Protein AF-H3RFE1-F1 (afdb_monomer_lite)

Foldseek 3Di:
DLQQLVLVQVVVVVVDPDRDDSVNSVVVLLVVQQAWDWDADPNDIDTDRDCVPDDPVSVVRSVVVVVVVCVVVVRDGDDDPPDCVVVPDPPDD

Secondary structure (DSSP, 8-state):
-HHHHHHHHHHHHHHSSS---HHHHHHHHHHHHPPEEEEEETTEEEEEE-GGG--HHHHHHHHHHHHHHHHTTT--PPPPTTSHHHHT-----

Sequence (93 aa):
MWMWNDDVATAASKHSSQTHTDEELHEFFKSMFCPAKQVTVFGVQKWVQSTKLLDTEEMTFYLRRIEVWCAERGIKLRIPVNSEYHAKGHDHV

Structure (mmCIF, N/CA/C/O backbone):
data_AF-H3RFE1-F1
#
_entry.id   AF-H3RFE1-F1
#
loop_
_atom_site.group_PDB
_atom_site.id
_atom_site.type_symbol
_atom_site.label_atom_id
_atom_site.label_alt_id
_atom_site.label_comp_id
_atom_site.label_asym_id
_atom_site.label_entity_id
_atom_site.label_seq_id
_atom_site.pdbx_PDB_ins_code
_atom_site.Cartn_x
_atom_site.Cartn_y
_atom_site.Cartn_z
_atom_site.occupancy
_atom_site.B_iso_or_equiv
_atom_site.auth_seq_id
_atom_site.auth_comp_id
_atom_site.auth_asym_id
_atom_site.auth_atom_id
_atom_site.pdbx_PDB_model_num
ATOM 1 N N . MET A 1 1 ? 7.468 -2.131 2.627 1.00 58.00 1 MET A N 1
ATOM 2 C CA . MET A 1 1 ? 6.526 -1.504 1.674 1.00 58.00 1 MET A CA 1
ATOM 3 C C . MET A 1 1 ? 7.081 -0.221 1.064 1.00 58.00 1 MET A C 1
ATOM 5 O O . MET A 1 1 ? 6.934 -0.041 -0.132 1.00 58.00 1 MET A O 1
ATOM 9 N N . TRP A 1 2 ? 7.811 0.593 1.836 1.00 62.22 2 TRP A N 1
ATOM 10 C CA . TRP A 1 2 ? 8.447 1.829 1.354 1.00 62.22 2 TRP A CA 1
ATOM 11 C C . TRP A 1 2 ? 9.329 1.666 0.104 1.00 62.22 2 TRP A C 1
ATOM 13 O O . TRP A 1 2 ? 9.287 2.492 -0.796 1.00 62.22 2 TRP A O 1
ATOM 23 N N . MET A 1 3 ? 10.068 0.557 0.015 1.00 73.44 3 MET A N 1
ATOM 24 C CA . MET A 1 3 ? 10.964 0.288 -1.115 1.00 73.44 3 MET A CA 1
ATOM 25 C C . MET A 1 3 ? 10.232 0.156 -2.462 1.00 73.44 3 MET A C 1
ATOM 27 O O . MET A 1 3 ? 10.742 0.613 -3.477 1.00 73.44 3 MET A O 1
ATOM 31 N N . TRP A 1 4 ? 9.034 -0.441 -2.479 1.00 78.25 4 TRP A N 1
ATOM 32 C CA . TRP A 1 4 ? 8.246 -0.570 -3.711 1.00 78.25 4 TRP A CA 1
ATOM 33 C C . TRP A 1 4 ? 7.580 0.746 -4.091 1.00 78.25 4 TRP A C 1
ATOM 35 O O . TRP A 1 4 ? 7.490 1.046 -5.273 1.00 78.25 4 TRP A O 1
ATOM 45 N N . ASN A 1 5 ? 7.161 1.553 -3.115 1.00 79.38 5 ASN A N 1
ATOM 46 C CA . ASN A 1 5 ? 6.575 2.861 -3.405 1.00 79.38 5 ASN A CA 1
ATOM 47 C C . ASN A 1 5 ? 7.572 3.767 -4.138 1.00 79.38 5 ASN A C 1
ATOM 49 O O . ASN A 1 5 ? 7.188 4.398 -5.111 1.00 79.38 5 ASN A O 1
ATOM 53 N N . ASP A 1 6 ? 8.841 3.767 -3.726 1.00 80.12 6 ASP A N 1
ATOM 54 C CA . ASP A 1 6 ? 9.924 4.507 -4.387 1.00 80.12 6 ASP A CA 1
ATOM 55 C C . ASP A 1 6 ? 10.201 3.997 -5.819 1.00 80.12 6 ASP A C 1
ATOM 57 O O . ASP A 1 6 ? 10.320 4.783 -6.763 1.00 80.12 6 ASP A O 1
ATOM 61 N N . ASP A 1 7 ? 10.215 2.671 -6.013 1.00 80.25 7 ASP A N 1
ATOM 62 C CA . ASP A 1 7 ? 10.379 2.059 -7.342 1.00 80.25 7 ASP A CA 1
ATOM 63 C C . ASP A 1 7 ? 9.246 2.448 -8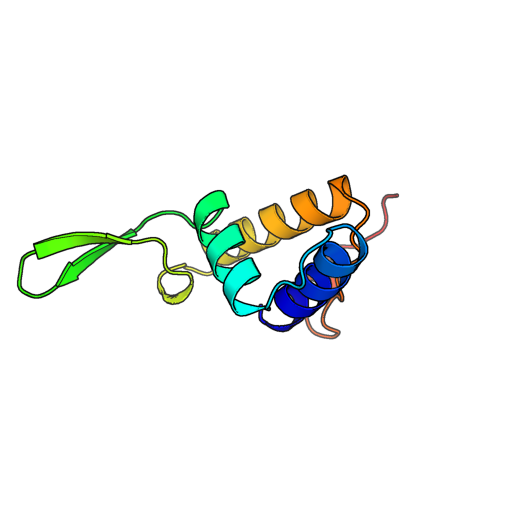.289 1.00 80.25 7 ASP A C 1
ATOM 65 O O . ASP A 1 7 ? 9.477 2.840 -9.438 1.00 80.25 7 ASP A O 1
ATOM 69 N N . VAL A 1 8 ? 8.011 2.352 -7.797 1.00 82.25 8 VAL A N 1
ATOM 70 C CA . VAL A 1 8 ? 6.828 2.698 -8.576 1.00 82.25 8 VAL A CA 1
ATOM 71 C C . VAL A 1 8 ? 6.763 4.199 -8.808 1.00 82.25 8 VAL A C 1
ATOM 73 O O . VAL A 1 8 ? 6.469 4.595 -9.927 1.00 82.25 8 VAL A O 1
ATOM 76 N N . ALA A 1 9 ? 7.068 5.037 -7.819 1.00 82.88 9 ALA A N 1
ATOM 77 C CA . ALA A 1 9 ? 7.094 6.489 -7.973 1.00 82.88 9 ALA A CA 1
ATOM 78 C C . ALA A 1 9 ? 8.107 6.908 -9.047 1.00 82.88 9 ALA A C 1
ATOM 80 O O . ALA A 1 9 ? 7.779 7.687 -9.945 1.00 82.88 9 ALA A O 1
ATOM 81 N N . THR A 1 10 ? 9.302 6.311 -9.033 1.00 82.88 10 THR A N 1
ATOM 82 C CA . THR A 1 10 ? 10.331 6.535 -10.055 1.00 82.88 10 THR A CA 1
ATOM 83 C C . THR A 1 10 ? 9.867 6.080 -11.438 1.00 82.88 10 THR A C 1
ATOM 85 O O . THR A 1 10 ? 10.062 6.794 -12.422 1.00 82.88 10 THR A O 1
ATOM 88 N N . ALA A 1 11 ? 9.261 4.895 -11.546 1.00 82.06 11 ALA A N 1
ATOM 89 C CA . ALA A 1 11 ? 8.769 4.382 -12.821 1.00 82.06 11 ALA A CA 1
ATOM 90 C C . ALA A 1 11 ? 7.583 5.205 -13.351 1.00 82.06 11 ALA A C 1
ATOM 92 O O . ALA A 1 11 ? 7.588 5.615 -14.509 1.00 82.06 11 ALA A O 1
ATOM 93 N N . ALA A 1 12 ? 6.603 5.509 -12.500 1.00 77.81 12 ALA A N 1
ATOM 94 C CA . ALA A 1 12 ? 5.437 6.316 -12.834 1.00 77.81 12 ALA A CA 1
ATOM 95 C C . ALA A 1 12 ? 5.855 7.711 -13.305 1.00 77.81 12 ALA A C 1
ATOM 97 O O . ALA A 1 12 ? 5.429 8.124 -14.375 1.00 77.81 12 ALA A O 1
ATOM 98 N N . SER A 1 13 ? 6.773 8.370 -12.592 1.00 78.50 13 SER A N 1
ATOM 99 C CA . SER A 1 13 ? 7.281 9.702 -12.956 1.00 78.50 13 SER A CA 1
ATOM 100 C C . SER A 1 13 ? 8.070 9.726 -14.271 1.00 78.50 13 SER A C 1
ATOM 102 O O . SER A 1 13 ? 8.188 10.773 -14.897 1.00 78.50 13 SER A O 1
ATOM 104 N N . LYS A 1 14 ? 8.628 8.590 -14.716 1.00 78.31 14 LYS A N 1
ATOM 105 C CA . LYS A 1 14 ? 9.265 8.477 -16.044 1.00 78.31 14 LYS A CA 1
ATOM 106 C C . LYS A 1 14 ? 8.249 8.346 -17.176 1.00 78.31 14 LYS A C 1
ATOM 108 O O . LYS A 1 14 ? 8.554 8.711 -18.308 1.00 78.31 14 LYS A O 1
ATOM 113 N N . HIS A 1 15 ? 7.080 7.782 -16.882 1.00 69.81 15 HIS A N 1
ATOM 114 C CA . HIS A 1 15 ? 6.025 7.513 -17.858 1.00 69.81 15 HIS A CA 1
ATOM 115 C C . HIS A 1 15 ? 4.873 8.526 -17.804 1.00 69.81 15 HIS A C 1
ATOM 117 O O . HIS A 1 15 ? 4.011 8.507 -18.683 1.00 69.81 15 HIS A O 1
ATOM 123 N N . SER A 1 16 ? 4.856 9.417 -16.814 1.00 71.25 16 SER A N 1
ATOM 124 C CA . SER A 1 16 ? 3.887 10.497 -16.673 1.00 71.25 16 SER A CA 1
ATOM 125 C C . SER A 1 16 ? 4.562 11.863 -16.819 1.00 71.25 16 SER A C 1
ATOM 127 O O . SER A 1 16 ? 5.773 12.024 -16.704 1.00 71.25 16 SER A O 1
ATOM 129 N N . SER A 1 17 ? 3.754 12.884 -17.085 1.00 73.12 17 SER A N 1
ATOM 130 C CA . SER A 1 17 ? 4.189 14.282 -17.119 1.00 73.12 17 SER A CA 1
ATOM 131 C C . SER A 1 17 ? 4.296 14.915 -15.722 1.00 73.12 17 SER A C 1
ATOM 133 O O . SER A 1 17 ? 4.454 16.130 -15.620 1.00 73.12 17 SER A O 1
ATOM 135 N N . GLN A 1 18 ? 4.141 14.128 -14.653 1.00 75.38 18 GLN A N 1
ATOM 136 C CA . GLN A 1 18 ? 4.108 14.592 -13.267 1.00 75.38 18 GLN A CA 1
ATOM 137 C C . GLN A 1 18 ? 5.027 13.732 -12.402 1.00 75.38 18 GLN A C 1
ATOM 139 O O . GLN A 1 18 ? 5.028 12.511 -12.491 1.00 75.38 18 GLN A O 1
ATOM 144 N N . THR A 1 19 ? 5.810 14.366 -11.538 1.00 76.75 19 THR A N 1
ATOM 145 C CA . THR A 1 19 ? 6.564 13.639 -10.517 1.00 76.75 19 THR A CA 1
ATOM 146 C C . THR A 1 19 ? 5.619 13.223 -9.406 1.00 76.75 19 THR A C 1
ATOM 148 O O . THR A 1 19 ? 4.884 14.069 -8.900 1.00 76.75 19 THR A O 1
ATOM 151 N N . HIS A 1 20 ? 5.674 11.957 -9.016 1.00 79.44 20 HIS A N 1
ATOM 152 C CA . HIS A 1 20 ? 4.883 11.430 -7.913 1.00 79.44 20 HIS A CA 1
ATOM 153 C C . HIS A 1 20 ? 5.776 11.098 -6.722 1.00 79.44 20 HIS A C 1
ATOM 155 O O . HIS A 1 20 ? 6.879 10.578 -6.916 1.00 79.44 20 HIS A O 1
ATOM 161 N N . THR A 1 21 ? 5.310 11.379 -5.505 1.00 83.81 21 THR A N 1
ATOM 162 C CA . THR A 1 21 ? 6.014 10.959 -4.284 1.00 83.81 21 THR A CA 1
ATOM 163 C C . THR A 1 21 ? 5.623 9.542 -3.882 1.00 83.81 21 THR A C 1
ATOM 165 O O . THR A 1 21 ? 4.614 8.979 -4.318 1.00 83.81 21 THR A O 1
ATOM 168 N N . ASP A 1 22 ? 6.438 8.932 -3.034 1.00 82.31 22 ASP A N 1
ATOM 169 C CA . ASP A 1 22 ? 6.168 7.615 -2.482 1.00 82.31 22 ASP A CA 1
ATOM 170 C C . ASP A 1 22 ? 4.912 7.597 -1.591 1.00 82.31 22 ASP A C 1
ATOM 172 O O . ASP A 1 22 ? 4.206 6.583 -1.577 1.00 82.31 22 ASP A O 1
ATOM 176 N N . GLU A 1 23 ? 4.572 8.696 -0.904 1.00 85.50 23 GLU A N 1
ATOM 177 C CA . GLU A 1 23 ? 3.315 8.809 -0.155 1.00 85.50 23 GLU A CA 1
ATOM 178 C C . GLU A 1 23 ? 2.094 8.885 -1.069 1.00 85.50 23 GLU A C 1
ATOM 180 O O . GLU A 1 23 ? 1.075 8.255 -0.780 1.00 85.50 23 GLU A O 1
ATOM 185 N N . GLU A 1 24 ? 2.185 9.604 -2.189 1.00 86.75 24 GLU A N 1
ATOM 186 C CA . GLU A 1 24 ? 1.097 9.658 -3.169 1.00 86.75 24 GLU A CA 1
ATOM 187 C C . GLU A 1 24 ? 0.821 8.270 -3.748 1.00 86.75 24 GLU A C 1
ATOM 189 O O . GLU A 1 24 ? -0.332 7.840 -3.814 1.00 86.75 24 GLU A O 1
ATOM 194 N N . LEU A 1 25 ? 1.877 7.524 -4.091 1.00 87.38 25 LEU A N 1
ATOM 195 C CA . LEU A 1 25 ? 1.745 6.143 -4.558 1.00 87.38 25 LEU A CA 1
ATOM 196 C C . LEU A 1 25 ? 1.217 5.218 -3.459 1.00 87.38 25 LEU A C 1
ATOM 198 O O . LEU A 1 25 ? 0.425 4.315 -3.738 1.00 87.38 25 LEU A O 1
ATOM 202 N N . HIS A 1 26 ? 1.609 5.447 -2.206 1.00 88.88 26 HIS A N 1
ATOM 203 C CA . HIS A 1 26 ? 1.086 4.690 -1.078 1.00 88.88 26 HIS A CA 1
ATOM 204 C C . HIS A 1 26 ? -0.428 4.865 -0.925 1.00 88.88 26 HIS A C 1
ATOM 206 O O . HIS A 1 26 ? -1.151 3.872 -0.814 1.00 88.88 26 HIS A O 1
ATOM 212 N N . GLU A 1 27 ? -0.918 6.106 -0.939 1.00 90.88 27 GLU A N 1
ATOM 213 C CA . GLU A 1 27 ? -2.351 6.397 -0.844 1.00 90.88 27 GLU A CA 1
ATOM 214 C C . GLU A 1 27 ? -3.110 5.922 -2.087 1.00 90.88 27 GLU A C 1
ATOM 216 O O . GLU A 1 27 ? -4.199 5.351 -1.965 1.00 90.88 27 GLU A O 1
ATOM 221 N N . PHE A 1 28 ? -2.505 6.049 -3.269 1.00 90.56 28 PHE A N 1
ATOM 222 C CA . PHE A 1 28 ? -3.051 5.512 -4.511 1.00 90.56 28 PHE A CA 1
ATOM 223 C C . PHE A 1 28 ? -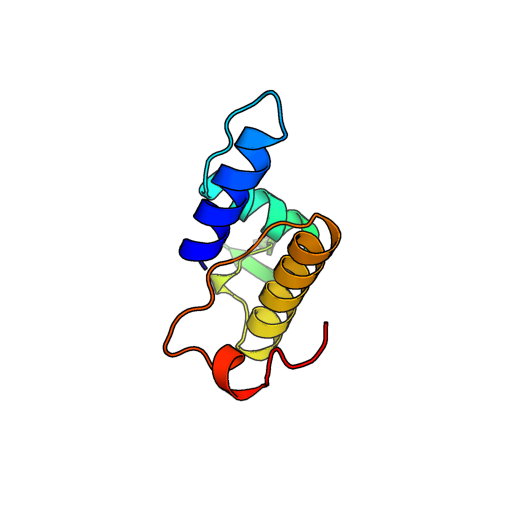3.286 3.999 -4.407 1.00 90.56 28 PHE A C 1
ATOM 225 O O . PHE A 1 28 ? -4.413 3.531 -4.587 1.00 90.56 28 PHE A O 1
ATOM 232 N N . PHE A 1 29 ? -2.274 3.222 -4.017 1.00 91.19 29 PHE A N 1
ATOM 233 C CA . PHE A 1 29 ? -2.426 1.774 -3.872 1.00 91.19 29 PHE A CA 1
ATOM 234 C C . PHE A 1 29 ? -3.345 1.370 -2.722 1.00 91.19 29 PHE A C 1
ATOM 236 O O . PHE A 1 29 ? -4.096 0.400 -2.860 1.00 91.19 29 PHE A O 1
ATOM 243 N N . LYS A 1 30 ? -3.356 2.125 -1.618 1.00 93.00 30 LYS A N 1
ATOM 244 C CA . LYS A 1 30 ? -4.328 1.914 -0.540 1.00 93.00 30 LYS A CA 1
ATOM 245 C C . LYS A 1 30 ? -5.752 2.034 -1.056 1.00 93.00 30 LYS A C 1
ATOM 247 O O . LYS A 1 30 ? -6.553 1.145 -0.782 1.00 93.00 30 LYS A O 1
ATOM 252 N N . SER A 1 31 ? -6.044 3.074 -1.832 1.00 92.69 31 SER A N 1
ATOM 253 C CA . SER A 1 31 ? -7.382 3.285 -2.385 1.00 92.69 31 SER A CA 1
ATOM 254 C C . SER A 1 31 ? -7.826 2.131 -3.291 1.00 92.69 31 SER A C 1
ATOM 256 O O . SER A 1 31 ? -8.984 1.722 -3.236 1.00 92.69 31 SER A O 1
ATOM 258 N N . MET A 1 32 ? -6.895 1.552 -4.060 1.00 92.25 32 MET A N 1
ATOM 259 C CA . MET A 1 32 ? -7.183 0.478 -5.012 1.00 92.25 32 MET A CA 1
ATOM 260 C C . MET A 1 32 ? -7.295 -0.908 -4.375 1.00 92.25 32 MET A C 1
ATOM 262 O O . MET A 1 32 ? -8.125 -1.711 -4.801 1.00 92.25 32 MET A O 1
ATOM 266 N N . PHE A 1 33 ? -6.425 -1.227 -3.413 1.00 93.81 33 PHE A N 1
ATOM 267 C CA . PHE A 1 33 ? -6.203 -2.615 -2.994 1.00 93.81 33 PHE A CA 1
ATOM 268 C C . PHE A 1 33 ? -6.300 -2.851 -1.490 1.00 93.81 33 PHE A C 1
ATOM 270 O O . PHE A 1 33 ? -6.425 -4.005 -1.082 1.00 93.81 33 PHE A O 1
ATOM 277 N N . CYS A 1 34 ? -6.222 -1.814 -0.650 1.00 93.50 34 CYS A N 1
ATOM 278 C CA . CYS A 1 34 ? -6.299 -2.010 0.796 1.00 93.50 34 CYS A CA 1
ATOM 279 C C . CYS A 1 34 ? -7.762 -2.244 1.193 1.00 93.50 34 CYS A C 1
ATOM 281 O O . CYS A 1 34 ? -8.602 -1.375 0.930 1.00 93.50 34 CYS A O 1
ATOM 283 N N . PRO A 1 35 ? -8.090 -3.366 1.856 1.00 92.38 35 PRO A N 1
ATOM 284 C CA . PRO A 1 35 ? -9.436 -3.571 2.366 1.00 92.38 35 PRO A CA 1
ATOM 285 C C . PRO A 1 35 ? -9.761 -2.510 3.424 1.00 92.38 35 PRO A C 1
ATOM 287 O O . PRO A 1 35 ? -8.900 -2.088 4.205 1.00 92.38 35 PRO A O 1
ATOM 290 N N . ALA A 1 36 ? -11.011 -2.048 3.424 1.00 94.00 36 ALA A N 1
ATOM 291 C CA . ALA A 1 36 ? -11.493 -1.118 4.431 1.00 94.00 36 ALA A CA 1
ATOM 292 C C . ALA A 1 36 ? -11.816 -1.881 5.717 1.00 94.00 36 ALA A C 1
ATOM 294 O O . ALA A 1 36 ? -12.523 -2.887 5.692 1.00 94.00 36 ALA A O 1
ATOM 295 N N . LYS A 1 37 ? -11.337 -1.368 6.850 1.00 92.25 37 LYS A N 1
ATOM 296 C CA . LYS A 1 37 ? -11.657 -1.894 8.175 1.00 92.25 37 LYS A CA 1
ATOM 297 C C . LYS A 1 37 ? -12.447 -0.882 8.973 1.00 92.25 37 LYS A C 1
ATOM 299 O O . LYS A 1 37 ? -12.233 0.328 8.868 1.00 92.25 37 LYS A O 1
ATOM 304 N N . GLN A 1 38 ? -13.369 -1.389 9.774 1.00 93.88 38 GLN A N 1
ATOM 305 C CA . GLN A 1 38 ? -14.147 -0.554 10.663 1.00 93.88 38 GLN A CA 1
ATOM 306 C C . GLN A 1 38 ? -13.298 -0.168 11.875 1.00 93.88 38 GLN A C 1
ATOM 308 O O . GLN A 1 38 ? -12.722 -1.020 12.548 1.00 93.88 38 GLN A O 1
ATOM 313 N N . VAL A 1 39 ? -13.228 1.128 12.155 1.00 91.69 39 VAL A N 1
ATOM 314 C CA . VAL A 1 39 ? -12.602 1.686 13.352 1.00 91.69 39 VAL A CA 1
ATOM 315 C C . VAL A 1 39 ? -13.618 2.512 14.118 1.00 91.69 39 VAL A C 1
ATOM 317 O O . VAL A 1 39 ? -14.452 3.203 13.530 1.00 91.69 39 VAL A O 1
ATOM 320 N N . THR A 1 40 ? -13.527 2.458 15.441 1.00 94.38 40 THR A N 1
ATOM 321 C CA . THR A 1 40 ? -14.366 3.250 16.339 1.00 94.38 40 THR A CA 1
ATOM 322 C C . THR A 1 40 ? -13.504 4.312 17.001 1.00 94.38 40 THR A C 1
ATOM 324 O O . THR A 1 40 ? -12.555 3.986 17.711 1.00 94.38 40 THR A O 1
ATOM 327 N N . VAL A 1 41 ? -13.837 5.583 16.786 1.00 90.12 41 VAL A N 1
ATOM 328 C CA . VAL A 1 41 ? -13.136 6.732 17.371 1.00 90.12 41 VAL A CA 1
ATOM 329 C C . VAL A 1 41 ? -14.165 7.598 18.087 1.00 90.12 41 VAL A C 1
ATOM 331 O O . VAL A 1 41 ? -15.110 8.070 17.463 1.00 90.12 41 VAL A O 1
ATOM 334 N N . PHE A 1 42 ? -14.021 7.769 19.406 1.00 92.31 42 PHE A N 1
ATOM 335 C CA . PHE A 1 42 ? -14.988 8.489 20.254 1.00 92.31 42 PHE A CA 1
ATOM 336 C C . PHE A 1 42 ? -16.451 8.032 20.062 1.00 92.31 42 PHE A C 1
ATOM 338 O O . PHE A 1 42 ? -17.370 8.843 20.033 1.00 92.31 42 PHE A O 1
ATOM 345 N N . GLY A 1 43 ? -16.674 6.724 19.887 1.00 92.25 43 GLY A N 1
ATOM 346 C CA . GLY A 1 43 ? -18.008 6.151 19.654 1.00 92.25 43 GLY A CA 1
ATOM 347 C C . GLY A 1 43 ? -18.538 6.298 18.221 1.00 92.25 43 GLY A C 1
ATOM 348 O O . GLY A 1 43 ? -19.566 5.713 17.894 1.00 92.25 43 GLY A O 1
ATOM 349 N N . VAL A 1 44 ? -17.828 7.008 17.340 1.00 93.38 44 VAL A N 1
ATOM 350 C CA . VAL A 1 44 ? -18.159 7.106 15.914 1.00 93.38 44 VAL A CA 1
ATOM 351 C C . VAL A 1 44 ? -17.468 5.980 15.156 1.00 93.38 44 VAL A C 1
ATOM 353 O O . VAL A 1 44 ? -16.243 5.855 15.190 1.00 93.38 44 VAL A O 1
ATOM 356 N N . GLN A 1 45 ? -18.252 5.172 14.446 1.00 95.00 45 GLN A N 1
ATOM 357 C CA . GLN A 1 45 ? -17.735 4.115 13.582 1.00 95.00 45 GLN A CA 1
ATOM 358 C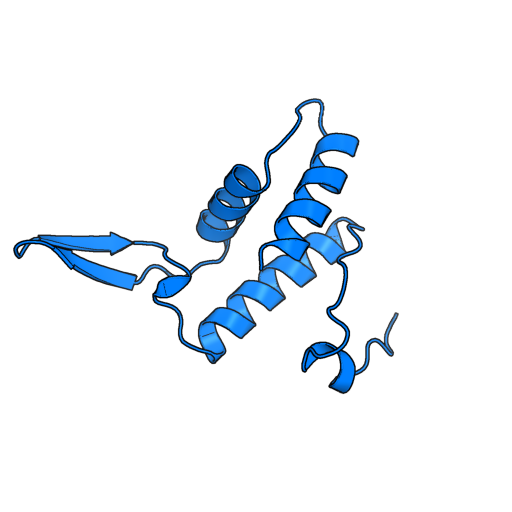 C . GLN A 1 45 ? -17.452 4.669 12.182 1.00 95.00 45 GLN A C 1
ATOM 360 O O . GLN A 1 45 ? -18.321 5.283 11.562 1.00 95.00 45 GLN A O 1
ATOM 365 N N . LYS A 1 46 ? -16.243 4.437 11.667 1.00 94.19 46 LYS A N 1
ATOM 366 C CA . LYS A 1 46 ? -15.854 4.770 10.293 1.00 94.19 46 LYS A CA 1
ATOM 367 C C . LYS A 1 46 ? -15.125 3.610 9.640 1.00 94.19 46 LYS A C 1
ATOM 369 O O . LYS A 1 46 ? -14.389 2.881 10.292 1.00 94.19 46 LYS A O 1
ATOM 374 N N . TRP A 1 47 ? -15.305 3.481 8.335 1.00 93.25 47 TRP A N 1
ATOM 375 C CA . TRP A 1 47 ? -14.522 2.572 7.509 1.00 93.25 47 TRP A CA 1
ATOM 376 C C . TRP A 1 47 ? -13.272 3.295 7.028 1.00 93.25 47 TRP A C 1
ATOM 378 O O . TRP A 1 47 ? -13.368 4.383 6.461 1.00 93.25 47 TRP A O 1
ATOM 388 N N . VAL A 1 48 ? -12.102 2.716 7.288 1.00 92.94 48 VAL A N 1
ATOM 389 C CA . VAL A 1 48 ? -10.810 3.291 6.906 1.00 92.94 48 VAL A CA 1
ATOM 390 C C . VAL A 1 48 ? -9.958 2.254 6.190 1.00 92.94 48 VAL A C 1
ATOM 392 O O . VAL A 1 48 ? -9.915 1.088 6.576 1.00 92.94 48 VAL A O 1
ATOM 395 N N . GLN A 1 49 ? -9.251 2.686 5.152 1.00 93.00 49 GLN A N 1
ATOM 396 C CA . GLN A 1 49 ? -8.243 1.876 4.474 1.00 93.00 49 GLN A CA 1
ATOM 397 C C . GLN A 1 49 ? -6.892 2.175 5.125 1.00 93.00 49 GLN A C 1
ATOM 399 O O . GLN A 1 49 ? -6.306 3.238 4.916 1.00 93.00 49 GLN A O 1
ATOM 404 N N . SER A 1 50 ? -6.420 1.265 5.977 1.00 91.62 50 SER A N 1
ATOM 405 C CA . SER A 1 50 ? -5.165 1.424 6.711 1.00 91.62 50 SER A CA 1
ATOM 406 C C . SER A 1 50 ? -4.379 0.125 6.700 1.00 91.62 50 SER A C 1
ATOM 408 O O . SER A 1 50 ? -4.809 -0.880 7.259 1.00 91.62 50 SER A O 1
ATOM 410 N N . THR A 1 51 ? -3.181 0.182 6.127 1.00 89.62 51 THR A N 1
ATOM 411 C CA . THR A 1 51 ? -2.248 -0.949 6.051 1.00 89.62 51 THR A CA 1
ATOM 412 C C . THR A 1 51 ? -1.773 -1.403 7.428 1.00 89.62 51 THR A C 1
ATOM 414 O O . THR A 1 51 ? -1.443 -2.567 7.612 1.00 89.62 51 THR A O 1
ATOM 417 N N . LYS A 1 52 ? -1.807 -0.510 8.427 1.00 91.00 52 LYS A N 1
ATOM 418 C CA . LYS A 1 52 ? -1.496 -0.832 9.830 1.00 91.00 52 LYS A CA 1
ATOM 419 C C . LYS A 1 52 ? -2.530 -1.743 10.488 1.00 91.00 52 LYS A C 1
ATOM 421 O O . LYS A 1 52 ? -2.244 -2.306 11.536 1.00 91.00 52 LYS A O 1
ATOM 426 N N . LEU A 1 53 ? -3.736 -1.817 9.927 1.00 92.19 53 LEU A N 1
ATOM 427 C CA . LEU A 1 53 ? -4.810 -2.653 10.456 1.00 92.19 53 LEU A CA 1
ATOM 428 C C . LEU A 1 53 ? -4.869 -4.018 9.766 1.00 92.19 53 LEU A C 1
ATOM 430 O O . LEU A 1 53 ? -5.718 -4.823 10.142 1.00 92.19 53 LEU A O 1
ATOM 434 N N . LEU A 1 54 ? -4.027 -4.266 8.760 1.00 91.12 54 LEU A N 1
ATOM 435 C CA . LEU A 1 54 ? -4.008 -5.530 8.033 1.00 91.12 54 LEU A CA 1
ATOM 436 C C . LEU A 1 54 ? -3.315 -6.612 8.857 1.00 91.12 54 LEU A C 1
ATOM 438 O O . LEU A 1 54 ? -2.290 -6.358 9.492 1.00 91.12 54 LEU A O 1
ATOM 442 N N . ASP A 1 55 ? -3.871 -7.815 8.821 1.00 91.75 55 ASP A N 1
ATOM 443 C CA . ASP A 1 55 ? -3.156 -9.009 9.252 1.00 91.75 55 ASP A CA 1
ATOM 444 C C . ASP A 1 55 ? -2.142 -9.466 8.184 1.00 91.75 55 ASP A C 1
ATOM 446 O O . ASP A 1 55 ? -1.990 -8.858 7.118 1.00 91.75 55 ASP A O 1
ATOM 450 N N . THR A 1 56 ? -1.398 -10.530 8.486 1.00 88.81 56 THR A N 1
ATOM 451 C CA . THR A 1 56 ? -0.357 -11.054 7.594 1.00 88.81 56 THR A CA 1
ATOM 452 C C . THR A 1 56 ? -0.914 -11.508 6.242 1.00 88.81 56 THR A C 1
ATOM 454 O O . THR A 1 56 ? -0.275 -11.275 5.212 1.00 88.81 56 THR A O 1
ATOM 457 N N . GLU A 1 57 ? -2.090 -12.138 6.212 1.00 88.94 57 GLU A N 1
ATOM 458 C CA . GLU A 1 57 ? -2.691 -12.654 4.977 1.00 88.94 57 GLU A CA 1
ATOM 459 C C . GLU A 1 57 ? -3.216 -11.509 4.111 1.00 88.94 57 GLU A C 1
ATOM 461 O O . GLU A 1 57 ? -2.920 -11.444 2.916 1.00 88.94 57 GLU A O 1
ATOM 466 N N . GLU A 1 58 ? -3.914 -10.551 4.716 1.00 91.38 58 GLU A N 1
ATOM 467 C CA . GLU A 1 58 ? -4.407 -9.353 4.044 1.00 91.38 58 GLU A CA 1
ATOM 468 C C . GLU A 1 58 ? -3.264 -8.483 3.520 1.00 91.38 58 GLU A C 1
ATOM 470 O O . GLU A 1 58 ? -3.344 -7.963 2.406 1.00 91.38 58 GLU A O 1
ATOM 475 N N . MET A 1 59 ? -2.177 -8.342 4.285 1.00 89.75 59 MET A N 1
ATOM 476 C CA . MET A 1 59 ? -0.991 -7.617 3.836 1.00 89.75 59 MET A CA 1
ATOM 477 C C . MET A 1 59 ? -0.315 -8.338 2.665 1.00 89.75 59 MET A C 1
ATOM 479 O O . MET A 1 59 ? 0.091 -7.697 1.694 1.00 89.75 59 MET A O 1
ATOM 483 N N . THR A 1 60 ? -0.236 -9.670 2.715 1.00 87.62 60 THR A N 1
ATOM 484 C CA . THR A 1 60 ? 0.290 -10.485 1.609 1.00 87.62 60 THR A CA 1
ATOM 485 C C . THR A 1 60 ? -0.567 -10.321 0.357 1.00 87.62 60 THR A C 1
ATOM 487 O O . THR A 1 60 ? -0.043 -10.107 -0.738 1.00 87.62 60 THR A O 1
ATOM 490 N N . PHE A 1 61 ? -1.892 -10.360 0.508 1.00 89.12 61 PHE A N 1
ATOM 491 C CA . PHE A 1 61 ? -2.825 -10.138 -0.590 1.00 89.12 61 PHE A CA 1
ATOM 492 C C . PHE A 1 61 ? -2.668 -8.732 -1.182 1.00 89.12 61 PHE A C 1
ATOM 494 O O . PHE A 1 61 ? -2.526 -8.587 -2.396 1.00 89.12 61 PHE A O 1
ATOM 501 N N . TYR A 1 62 ? -2.619 -7.708 -0.330 1.00 90.62 62 TYR A N 1
ATOM 502 C CA . TYR A 1 62 ? -2.411 -6.318 -0.725 1.00 90.62 62 TYR A CA 1
ATOM 503 C C . TYR A 1 62 ? -1.127 -6.138 -1.552 1.00 90.62 62 TYR A C 1
ATOM 505 O O . TYR A 1 62 ? -1.170 -5.582 -2.651 1.00 90.62 62 TYR A O 1
ATOM 513 N N . LEU A 1 63 ? 0.003 -6.667 -1.072 1.00 88.25 63 LEU A N 1
ATOM 514 C CA . LEU A 1 63 ? 1.288 -6.595 -1.773 1.00 88.25 63 LEU A CA 1
ATOM 515 C C . LEU A 1 63 ? 1.256 -7.332 -3.115 1.00 88.25 63 LEU A C 1
ATOM 517 O O . LEU A 1 63 ? 1.726 -6.798 -4.118 1.00 88.25 63 LEU A O 1
ATOM 521 N N . ARG A 1 64 ? 0.650 -8.521 -3.167 1.00 88.00 64 ARG A N 1
ATOM 522 C CA . ARG A 1 64 ? 0.533 -9.297 -4.408 1.00 88.00 64 ARG A CA 1
ATOM 523 C C . ARG A 1 64 ? -0.282 -8.569 -5.479 1.00 88.00 64 ARG A C 1
ATOM 525 O O . ARG A 1 64 ? 0.029 -8.668 -6.661 1.00 88.00 64 ARG A O 1
ATOM 532 N N . ARG A 1 65 ? -1.314 -7.813 -5.091 1.00 90.75 65 ARG A N 1
ATOM 533 C CA . ARG A 1 65 ? -2.108 -7.007 -6.035 1.00 90.75 65 ARG A CA 1
ATOM 534 C C . ARG A 1 65 ? -1.294 -5.857 -6.629 1.00 90.75 65 ARG A C 1
ATOM 536 O O . ARG A 1 65 ? -1.414 -5.608 -7.825 1.00 90.75 65 ARG A O 1
ATOM 543 N N . ILE A 1 66 ? -0.441 -5.216 -5.828 1.00 89.56 66 ILE A N 1
ATOM 544 C CA . ILE A 1 66 ? 0.502 -4.196 -6.316 1.00 89.56 66 ILE A CA 1
ATOM 545 C C . ILE A 1 66 ? 1.509 -4.820 -7.283 1.00 89.56 66 ILE A C 1
ATOM 547 O O . ILE A 1 66 ? 1.718 -4.288 -8.367 1.00 89.56 66 ILE A O 1
ATOM 551 N N . GLU A 1 67 ? 2.090 -5.964 -6.923 1.00 87.00 67 GLU A N 1
ATOM 552 C CA . GLU A 1 67 ? 3.057 -6.672 -7.766 1.00 87.00 67 GLU A CA 1
ATOM 553 C C . GLU A 1 67 ? 2.479 -7.010 -9.144 1.00 87.00 67 GLU A C 1
ATOM 555 O O . GLU A 1 67 ? 3.091 -6.686 -10.161 1.00 87.00 67 GLU A O 1
ATOM 560 N N . VAL A 1 68 ? 1.269 -7.579 -9.191 1.00 8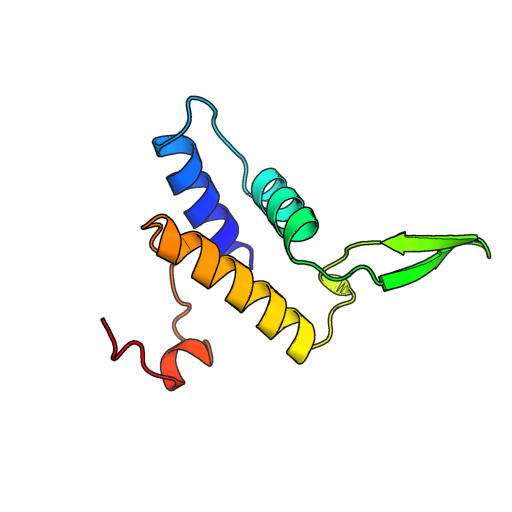9.44 68 VAL A N 1
ATOM 561 C CA . VAL A 1 68 ? 0.571 -7.865 -10.455 1.00 89.44 68 VAL A CA 1
ATOM 562 C C . VAL A 1 68 ? 0.325 -6.580 -11.246 1.00 89.44 68 VAL A C 1
ATOM 564 O O . VAL A 1 68 ? 0.623 -6.531 -12.437 1.00 89.44 68 VAL A O 1
ATOM 567 N N . TRP A 1 69 ? -0.152 -5.516 -10.593 1.00 90.62 69 TRP A N 1
ATOM 568 C CA . TRP A 1 69 ? -0.398 -4.230 -11.251 1.00 90.62 69 TRP A CA 1
ATOM 569 C C . TRP A 1 69 ? 0.874 -3.643 -11.880 1.00 90.62 69 TRP A C 1
ATOM 571 O O . TRP A 1 69 ? 0.816 -3.080 -12.979 1.00 90.62 69 TRP A O 1
ATOM 581 N N . CYS A 1 70 ? 2.018 -3.786 -11.203 1.00 87.12 70 CYS A N 1
ATOM 582 C CA . CYS A 1 70 ? 3.325 -3.369 -11.700 1.00 87.12 70 CYS A CA 1
ATOM 583 C C . CYS A 1 70 ? 3.799 -4.251 -12.861 1.00 87.12 70 CYS A C 1
ATOM 585 O O . CYS A 1 70 ? 4.231 -3.715 -13.882 1.00 87.12 70 CYS A O 1
ATOM 587 N N . ALA A 1 71 ? 3.667 -5.576 -12.743 1.00 86.88 71 ALA A N 1
ATOM 588 C CA . ALA A 1 71 ? 4.047 -6.532 -13.783 1.00 86.88 71 ALA A CA 1
ATOM 589 C C . ALA A 1 71 ? 3.273 -6.301 -15.091 1.00 86.88 71 ALA A C 1
ATOM 591 O O . ALA A 1 71 ? 3.882 -6.225 -16.157 1.00 86.88 71 ALA A O 1
ATOM 592 N N . GLU A 1 72 ? 1.958 -6.075 -15.011 1.00 87.81 72 GLU A N 1
ATOM 593 C CA . GLU A 1 72 ? 1.105 -5.730 -16.163 1.00 87.81 72 GLU A CA 1
ATOM 594 C C . GLU A 1 72 ? 1.548 -4.446 -16.885 1.00 87.81 72 GLU A C 1
ATOM 596 O O . GLU A 1 72 ? 1.234 -4.249 -18.058 1.00 87.81 72 GLU A O 1
ATOM 601 N N . ARG A 1 73 ? 2.274 -3.562 -16.192 1.00 86.94 73 ARG A N 1
ATOM 602 C CA . ARG A 1 73 ? 2.775 -2.278 -16.710 1.00 86.94 73 ARG A CA 1
ATOM 603 C C . ARG A 1 73 ? 4.273 -2.295 -17.007 1.00 86.94 73 ARG A C 1
ATOM 605 O O . ARG A 1 73 ? 4.838 -1.249 -17.312 1.00 86.94 73 ARG A O 1
ATOM 612 N N . GLY A 1 74 ? 4.925 -3.455 -16.905 1.00 84.88 74 GLY A N 1
ATOM 613 C CA . GLY A 1 74 ? 6.367 -3.592 -17.117 1.00 84.88 74 GLY A CA 1
ATOM 614 C C . GLY A 1 74 ? 7.228 -2.876 -16.067 1.00 84.88 74 GLY A C 1
ATOM 615 O O . GLY A 1 74 ? 8.404 -2.613 -16.315 1.00 84.88 74 GLY A O 1
ATOM 616 N N . ILE A 1 75 ? 6.670 -2.548 -14.898 1.00 85.88 75 ILE A N 1
ATOM 617 C CA . ILE A 1 75 ? 7.395 -1.894 -13.805 1.00 85.88 75 ILE A CA 1
ATOM 618 C C . ILE A 1 75 ? 8.128 -2.964 -12.995 1.00 85.88 75 ILE A C 1
ATOM 620 O O . ILE A 1 75 ? 7.509 -3.819 -12.361 1.00 85.88 75 ILE A O 1
ATOM 624 N N . LYS A 1 76 ? 9.462 -2.905 -12.992 1.00 80.62 76 LYS A N 1
ATOM 625 C CA . LYS A 1 76 ? 10.308 -3.840 -12.243 1.00 80.62 76 LYS A CA 1
ATOM 626 C C . LYS A 1 76 ? 10.447 -3.399 -10.783 1.00 80.62 76 LYS A C 1
ATOM 628 O O . LYS A 1 76 ? 11.096 -2.394 -10.510 1.00 80.62 76 LYS A O 1
ATOM 633 N N . LEU A 1 77 ? 9.880 -4.174 -9.861 1.00 81.62 77 LEU A N 1
ATOM 634 C CA . LEU A 1 77 ? 10.001 -3.957 -8.415 1.00 81.62 77 LEU A CA 1
ATOM 635 C C . LEU A 1 77 ? 11.286 -4.593 -7.860 1.00 81.62 77 LEU A C 1
ATOM 637 O O . LEU A 1 77 ? 11.675 -5.689 -8.274 1.00 81.62 77 LEU A O 1
ATOM 641 N N . ARG A 1 78 ? 11.943 -3.943 -6.891 1.00 79.44 78 ARG A N 1
ATOM 642 C CA . ARG A 1 78 ? 13.043 -4.560 -6.130 1.00 79.44 78 ARG A CA 1
ATOM 643 C C . ARG A 1 78 ? 12.487 -5.622 -5.181 1.00 79.44 78 ARG A C 1
ATOM 645 O O . ARG A 1 78 ? 11.647 -5.319 -4.344 1.00 79.44 78 ARG A O 1
ATOM 652 N N . ILE A 1 79 ? 12.988 -6.853 -5.227 1.00 68.31 79 ILE A N 1
ATOM 653 C CA . ILE A 1 79 ? 12.627 -7.889 -4.243 1.00 68.31 79 ILE A CA 1
ATOM 654 C C . ILE A 1 79 ? 13.647 -7.852 -3.089 1.00 68.31 79 ILE A C 1
ATOM 656 O O . ILE A 1 79 ? 14.848 -7.938 -3.354 1.00 68.31 79 ILE A O 1
ATOM 660 N N . PRO A 1 80 ? 13.228 -7.712 -1.814 1.00 61.38 80 PRO A N 1
ATOM 661 C CA . PRO A 1 80 ? 14.157 -7.728 -0.687 1.00 61.38 80 PRO A CA 1
ATOM 662 C C . PRO A 1 80 ? 14.856 -9.088 -0.549 1.00 61.38 80 PRO A C 1
ATOM 664 O O . PRO A 1 80 ? 14.204 -10.131 -0.625 1.00 61.38 80 PRO A O 1
ATOM 667 N N . VAL A 1 81 ? 16.160 -9.061 -0.249 1.00 53.53 81 VAL A N 1
ATOM 668 C CA . VAL A 1 81 ? 17.053 -10.239 -0.178 1.00 53.53 81 VAL A CA 1
ATOM 669 C C . VAL A 1 81 ? 16.595 -11.296 0.848 1.00 53.53 81 VAL A C 1
ATOM 671 O O . VAL A 1 81 ? 16.847 -12.476 0.652 1.00 53.53 81 VAL A O 1
ATOM 674 N N . ASN A 1 82 ? 15.856 -10.897 1.892 1.00 52.91 82 ASN A N 1
ATOM 675 C CA . ASN A 1 82 ? 15.338 -11.778 2.956 1.00 52.91 82 ASN A CA 1
ATOM 676 C C . ASN A 1 82 ? 13.802 -11.894 2.969 1.00 52.91 82 ASN A C 1
ATOM 678 O O . ASN A 1 82 ? 13.199 -12.082 4.023 1.00 52.91 82 ASN A O 1
ATOM 682 N N . SER A 1 83 ? 13.137 -11.715 1.829 1.00 53.75 83 SER A N 1
ATOM 683 C CA . SER A 1 83 ? 11.679 -11.873 1.760 1.00 53.75 83 SER A CA 1
ATOM 684 C C . SER A 1 83 ? 11.292 -13.306 1.388 1.00 53.75 83 SER A C 1
ATOM 686 O O . SER A 1 83 ? 11.933 -13.922 0.539 1.00 53.75 83 SER A O 1
ATOM 688 N N . GLU A 1 84 ? 10.203 -13.829 1.964 1.00 50.31 84 GLU A N 1
ATOM 689 C CA . GLU A 1 84 ? 9.603 -15.120 1.566 1.00 50.31 84 GLU A CA 1
ATOM 690 C C . GLU A 1 84 ? 9.237 -15.180 0.065 1.00 50.31 84 GLU A C 1
ATOM 692 O O . GLU A 1 84 ? 9.024 -16.260 -0.483 1.00 50.31 84 GLU A O 1
ATOM 697 N N . TYR A 1 85 ? 9.232 -14.032 -0.624 1.00 49.47 85 TYR A N 1
ATOM 698 C CA . TYR A 1 85 ? 9.146 -13.918 -2.082 1.00 49.47 85 TYR A CA 1
ATOM 699 C C . TYR A 1 85 ? 10.316 -14.593 -2.814 1.00 49.47 85 TYR A C 1
ATOM 701 O O . TYR A 1 85 ? 10.116 -15.145 -3.892 1.00 49.47 85 TYR A O 1
ATOM 709 N N . HIS A 1 86 ? 11.523 -14.609 -2.235 1.00 49.25 86 HIS A N 1
ATOM 710 C CA . HIS A 1 86 ? 12.681 -15.283 -2.836 1.00 49.25 86 HIS A CA 1
ATOM 711 C C . HIS A 1 86 ? 12.511 -16.811 -2.844 1.00 49.25 86 HIS A C 1
ATOM 713 O O . HIS A 1 86 ? 12.974 -17.489 -3.756 1.00 49.25 86 HIS A O 1
ATOM 719 N N . ALA A 1 87 ? 11.801 -17.355 -1.849 1.00 48.19 87 ALA A N 1
ATOM 720 C CA . ALA A 1 87 ? 11.629 -18.794 -1.669 1.00 48.19 87 ALA A CA 1
ATOM 721 C C . ALA A 1 87 ? 10.601 -19.422 -2.628 1.00 48.19 87 ALA A C 1
ATOM 723 O O . ALA A 1 87 ? 10.594 -20.640 -2.788 1.00 48.19 87 ALA A O 1
ATOM 724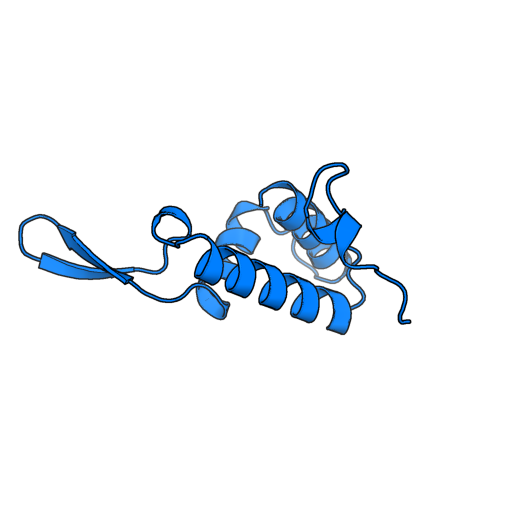 N N . LYS A 1 88 ? 9.734 -18.621 -3.267 1.00 52.69 88 LYS A N 1
ATOM 725 C CA . LYS A 1 88 ? 8.653 -19.120 -4.139 1.00 52.69 88 LYS A CA 1
ATOM 726 C C . LYS A 1 88 ? 8.923 -19.030 -5.643 1.00 52.69 88 LYS A C 1
ATOM 728 O O . LYS A 1 88 ? 8.014 -19.324 -6.407 1.00 52.69 88 LYS A O 1
ATOM 733 N N . GLY A 1 89 ? 10.154 -18.726 -6.058 1.00 46.12 89 GLY A N 1
ATOM 734 C CA . GLY A 1 89 ? 10.607 -18.954 -7.432 1.00 46.12 89 GLY A CA 1
ATOM 735 C C . GLY A 1 89 ? 9.925 -18.065 -8.475 1.00 46.12 89 GLY A C 1
ATOM 736 O O . GLY A 1 89 ? 8.858 -18.373 -8.999 1.00 46.12 89 GLY A O 1
ATOM 737 N N . HIS A 1 90 ? 10.612 -16.993 -8.857 1.00 49.88 90 HIS A N 1
ATOM 738 C CA . HIS A 1 90 ? 10.415 -16.316 -10.140 1.00 49.88 90 HIS A CA 1
ATOM 739 C C . HIS A 1 90 ? 10.970 -17.196 -11.286 1.00 49.88 90 HIS A C 1
ATOM 741 O O . HIS A 1 90 ? 11.904 -16.800 -11.974 1.00 49.88 90 HIS A O 1
ATOM 747 N N . ASP A 1 91 ? 10.429 -18.406 -11.469 1.00 47.88 91 ASP A N 1
ATOM 748 C CA . ASP A 1 91 ? 10.867 -19.353 -12.517 1.00 47.88 91 ASP A CA 1
ATOM 749 C C . ASP A 1 91 ? 9.915 -19.418 -13.724 1.00 47.88 91 ASP A C 1
ATOM 751 O O . ASP A 1 91 ? 10.027 -20.287 -14.582 1.00 47.88 91 ASP A O 1
ATOM 755 N N . HIS A 1 92 ? 8.964 -18.490 -13.834 1.00 40.31 92 HIS A N 1
ATOM 756 C CA . HIS A 1 92 ? 8.066 -18.442 -14.986 1.00 40.31 92 HIS A CA 1
ATOM 757 C C . HIS A 1 92 ? 7.818 -17.006 -15.440 1.00 40.31 92 HIS A C 1
ATOM 759 O O . HIS A 1 92 ? 6.821 -16.415 -15.034 1.00 40.31 92 HIS A O 1
ATOM 765 N N . VAL A 1 93 ? 8.734 -16.470 -16.258 1.00 37.34 93 VAL A N 1
ATOM 766 C CA . VAL A 1 93 ? 8.476 -15.921 -17.611 1.00 37.34 93 VAL A CA 1
ATOM 767 C C . VAL A 1 93 ? 9.765 -16.033 -18.421 1.00 37.34 93 VAL A C 1
ATOM 769 O O . VAL A 1 93 ? 10.802 -15.539 -17.926 1.00 37.34 93 VAL A O 1
#

pLDDT: mean 80.53, std 15.02, range [37.34, 95.0]

Radius of gyration: 15.16 Å; chains: 1; bounding box: 35×34×38 Å

Organism: NCBI:txid660596

InterPro domains:
  IPR036619 Ni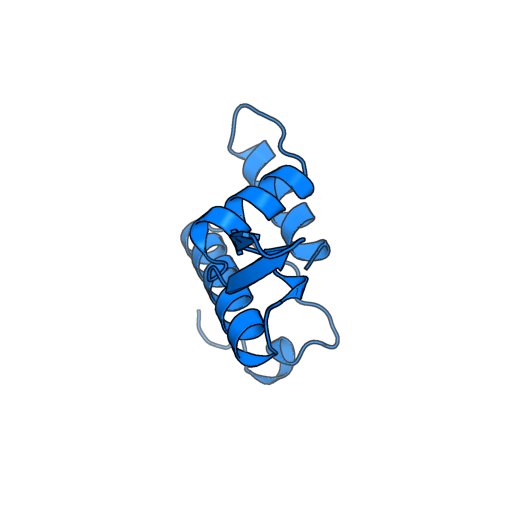nB superfamily [G3DSA:1.10.3790.10] (1-92)
  IPR036619 NinB superfamily [SSF103370] (1-80)